Protein AF-A0A380FIS3-F1 (afdb_monomer_lite)

Secondary structure (DSSP, 8-state):
-HHHHHHHHHHHHHHHHHHHHHHHHHHHHHTPPEEEEEEE-TTS--EEEEE-SS--------SSEEEEEEESSPEEEE--TTEEEEEE------TT-------

Radius of gyration: 23.68 Å; chains: 1; bounding box: 54×23×70 Å

Foldseek 3Di:
DVVVVVVVVVVVVVVVVVVVVVVVVVVVVLQDKDWDKDWDAPVLADEEAEADDPDDDDDDDDPTDIDTDIGSFDWDWDRPPNYTYIHTDPPPPVPVDPPPPDD

Organism: Staphylococcus gallinarum (NCBI:txid1293)

Sequence (103 aa):
MKKLFISGLILFIVCFLLGCLTWFGFEQQNNKLNSVNKTFDSKKINSLKLDSQNSSINIKRGKQFAVKYSGKKRLNIDDSNQELSIQENSNSEDHYGLNFNPI

pLDDT: mean 81.29, std 12.85, range [49.91, 96.62]

Structure (mmCIF, N/CA/C/O backbone):
data_AF-A0A380FIS3-F1
#
_entry.id   AF-A0A380FIS3-F1
#
loop_
_atom_site.group_PDB
_atom_site.id
_atom_site.type_symbol
_atom_site.label_atom_id
_atom_site.label_alt_id
_atom_site.label_comp_id
_atom_site.label_asym_id
_atom_site.label_entity_id
_atom_site.label_seq_id
_atom_site.pdbx_PDB_ins_code
_atom_site.Cartn_x
_atom_site.Cartn_y
_atom_site.Cartn_z
_atom_site.occupancy
_atom_site.B_iso_or_equiv
_atom_site.auth_seq_id
_atom_site.auth_comp_id
_atom_site.auth_asym_id
_atom_site.auth_atom_id
_atom_site.pdbx_PDB_model_num
ATOM 1 N N . MET A 1 1 ? 30.214 0.285 -49.179 1.00 62.12 1 MET A N 1
ATOM 2 C CA . MET A 1 1 ? 30.014 1.118 -47.967 1.00 62.12 1 MET A CA 1
ATOM 3 C C . MET A 1 1 ? 28.577 1.102 -47.440 1.00 62.12 1 MET A C 1
ATOM 5 O O . MET A 1 1 ? 28.399 0.842 -46.262 1.00 62.12 1 MET A O 1
ATOM 9 N N . LYS A 1 2 ? 27.542 1.271 -48.283 1.00 75.38 2 LYS A N 1
ATOM 10 C CA . LYS A 1 2 ? 26.126 1.275 -47.844 1.00 75.38 2 LYS A CA 1
ATOM 11 C C . LYS A 1 2 ? 25.678 0.011 -47.079 1.00 75.38 2 LYS A C 1
ATOM 13 O O . LYS A 1 2 ? 24.945 0.123 -46.110 1.00 75.38 2 LYS A O 1
ATOM 18 N N . LYS A 1 3 ? 26.157 -1.181 -47.463 1.00 80.38 3 LYS A N 1
ATOM 19 C CA . LYS A 1 3 ? 25.789 -2.459 -46.813 1.00 80.38 3 LYS A CA 1
ATOM 20 C C . LYS A 1 3 ? 26.269 -2.568 -45.357 1.00 80.38 3 LYS A C 1
ATOM 22 O O . LYS A 1 3 ? 25.521 -3.034 -44.509 1.00 80.38 3 LYS A O 1
ATOM 27 N N . LEU A 1 4 ? 27.482 -2.091 -45.068 1.00 87.50 4 LEU A N 1
ATOM 28 C CA . LEU A 1 4 ? 28.030 -2.058 -43.706 1.00 87.50 4 LEU A CA 1
ATOM 29 C C . LEU A 1 4 ? 27.295 -1.027 -42.842 1.00 87.50 4 LEU A C 1
ATOM 31 O O . LEU A 1 4 ? 26.992 -1.301 -41.687 1.00 87.50 4 LEU A O 1
ATOM 35 N N . PHE A 1 5 ? 26.931 0.116 -43.431 1.00 91.38 5 PHE A N 1
ATOM 36 C CA . PHE A 1 5 ? 26.122 1.133 -42.760 1.00 91.38 5 PHE A CA 1
ATOM 37 C C . PHE A 1 5 ? 24.722 0.613 -42.396 1.00 91.38 5 PHE A C 1
ATOM 39 O O . PHE A 1 5 ? 24.300 0.751 -41.253 1.00 91.38 5 PHE A O 1
ATOM 46 N N . ILE A 1 6 ? 24.036 -0.057 -43.331 1.00 92.81 6 ILE A N 1
ATOM 47 C CA . ILE A 1 6 ? 22.737 -0.697 -43.067 1.00 92.81 6 ILE A CA 1
ATOM 48 C C . ILE A 1 6 ? 22.862 -1.764 -41.970 1.00 92.81 6 ILE A C 1
ATOM 50 O O . ILE A 1 6 ? 22.022 -1.816 -41.077 1.00 92.81 6 ILE A O 1
ATOM 54 N N . SER A 1 7 ? 23.918 -2.582 -41.998 1.00 91.94 7 SER A N 1
ATOM 55 C CA . SER A 1 7 ? 24.144 -3.607 -40.973 1.00 91.94 7 SER A CA 1
ATOM 56 C C . SER A 1 7 ? 24.348 -3.000 -39.582 1.00 91.94 7 SER A C 1
ATOM 58 O O . SER A 1 7 ? 23.777 -3.493 -38.613 1.00 91.94 7 SER A O 1
ATOM 60 N N . GLY A 1 8 ? 25.135 -1.924 -39.479 1.00 91.25 8 GLY A N 1
ATOM 61 C CA . GLY A 1 8 ? 25.345 -1.212 -38.218 1.00 91.25 8 GLY A CA 1
ATOM 62 C C . GLY A 1 8 ? 24.070 -0.540 -37.707 1.00 91.25 8 GLY A C 1
ATOM 63 O O . GLY A 1 8 ? 23.780 -0.604 -36.517 1.00 91.25 8 GLY A O 1
ATOM 64 N N . LEU A 1 9 ? 23.270 0.036 -38.610 1.00 94.69 9 LEU A N 1
ATOM 65 C CA . LEU A 1 9 ? 21.993 0.660 -38.266 1.00 94.69 9 LEU A CA 1
ATOM 66 C C . LEU A 1 9 ? 20.990 -0.361 -37.713 1.00 94.69 9 LEU A C 1
ATOM 68 O O . LEU A 1 9 ? 20.343 -0.097 -36.706 1.00 94.69 9 LEU A O 1
ATOM 72 N N . ILE A 1 10 ? 20.884 -1.536 -38.339 1.00 95.56 10 ILE A N 1
ATOM 73 C CA . ILE A 1 10 ? 20.003 -2.611 -37.863 1.00 95.56 10 ILE A CA 1
ATOM 74 C C . ILE A 1 10 ? 20.439 -3.072 -36.471 1.00 95.56 10 ILE A C 1
ATOM 76 O O . ILE A 1 10 ? 19.605 -3.168 -35.574 1.00 95.56 10 ILE A O 1
ATOM 80 N N . LEU A 1 11 ? 21.740 -3.304 -36.268 1.00 95.25 11 LEU A N 1
ATOM 81 C CA . LEU A 1 11 ? 22.268 -3.708 -34.965 1.00 95.25 11 LEU A CA 1
ATOM 82 C C . LEU A 1 11 ? 21.990 -2.647 -33.890 1.00 95.25 11 LEU A C 1
ATOM 84 O O . LEU A 1 11 ? 21.541 -2.986 -32.798 1.00 95.25 11 LEU A O 1
ATOM 88 N N . PHE A 1 12 ? 22.183 -1.367 -34.220 1.00 95.56 12 PHE A N 1
ATOM 89 C CA . PHE A 1 12 ? 21.878 -0.253 -33.325 1.00 95.56 12 PHE A CA 1
ATOM 90 C C . PHE A 1 12 ? 20.401 -0.229 -32.925 1.00 95.56 12 PHE A C 1
ATOM 92 O O . PHE A 1 12 ? 20.097 -0.154 -31.739 1.00 95.56 12 PHE A O 1
ATOM 99 N N . ILE A 1 13 ? 19.485 -0.344 -33.892 1.00 96.62 13 ILE A N 1
ATOM 100 C CA . ILE A 1 13 ? 18.041 -0.340 -33.626 1.00 96.62 13 ILE A CA 1
ATOM 101 C C . ILE A 1 13 ? 17.655 -1.516 -32.727 1.00 96.62 13 ILE A C 1
ATOM 103 O O . ILE A 1 13 ? 16.912 -1.328 -31.768 1.00 96.62 13 ILE A O 1
ATOM 107 N 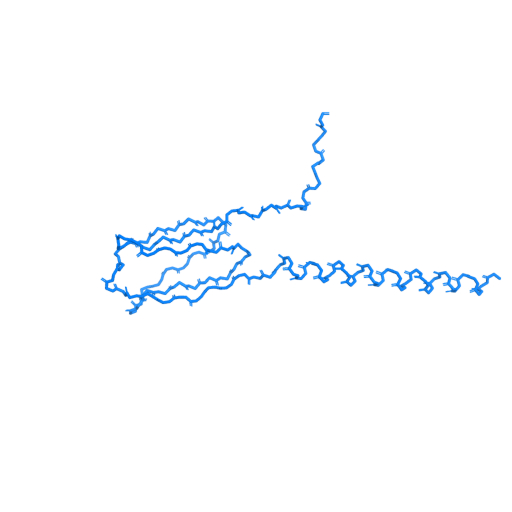N . VAL A 1 14 ? 18.174 -2.717 -32.994 1.00 96.62 14 VAL A N 1
ATOM 108 C CA . VAL A 1 14 ? 17.869 -3.905 -32.182 1.00 96.62 14 VAL A CA 1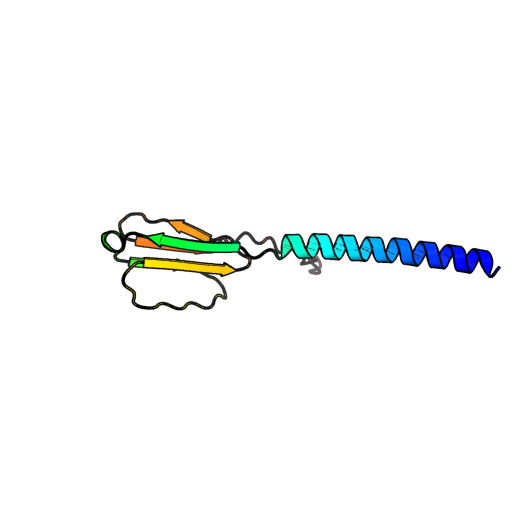
ATOM 109 C C . VAL A 1 14 ? 18.372 -3.734 -30.749 1.00 96.62 14 VAL A C 1
ATOM 111 O O . VAL A 1 14 ? 17.611 -3.953 -29.808 1.00 96.62 14 VAL A O 1
ATOM 114 N N . CYS A 1 15 ? 19.618 -3.291 -30.562 1.00 95.12 15 CYS A N 1
ATOM 115 C CA . CYS A 1 15 ? 20.165 -3.035 -29.229 1.00 95.12 15 CYS A CA 1
ATOM 116 C C . CYS A 1 15 ? 19.406 -1.921 -28.495 1.00 95.12 15 CYS A C 1
ATOM 118 O O . CYS A 1 15 ? 19.130 -2.053 -27.304 1.00 95.12 15 CYS A O 1
ATOM 120 N N . PHE A 1 16 ? 19.030 -0.853 -29.201 1.00 95.06 16 PHE A N 1
ATOM 121 C CA . PHE A 1 16 ? 18.257 0.251 -28.640 1.00 95.06 16 PHE A CA 1
ATOM 122 C C . PHE A 1 16 ? 16.869 -0.209 -28.180 1.00 95.06 16 PHE A C 1
ATOM 124 O O . PHE A 1 16 ? 16.484 0.050 -27.044 1.00 95.06 16 PHE A O 1
ATOM 131 N N . LEU A 1 17 ? 16.150 -0.964 -29.017 1.00 95.56 17 LEU A N 1
ATOM 132 C CA . LEU A 1 17 ? 14.841 -1.518 -28.669 1.00 95.56 17 LEU A CA 1
ATOM 133 C C . LEU A 1 17 ? 14.924 -2.460 -27.466 1.00 95.56 17 LEU A C 1
ATOM 135 O O . LEU A 1 17 ? 14.089 -2.366 -26.570 1.00 95.56 17 LEU A O 1
ATOM 139 N N . LEU A 1 18 ? 15.938 -3.328 -27.408 1.00 93.00 18 LEU A N 1
ATOM 140 C CA . LEU A 1 18 ? 16.158 -4.199 -26.252 1.00 93.00 18 LEU A CA 1
ATOM 141 C C . LEU A 1 18 ? 16.399 -3.386 -24.974 1.00 93.00 18 LEU A C 1
ATOM 143 O O . LEU A 1 18 ? 15.798 -3.697 -23.950 1.00 93.00 18 LEU A O 1
ATOM 147 N N . GLY A 1 19 ? 17.202 -2.320 -25.040 1.00 90.69 19 GLY A N 1
ATOM 148 C CA . GLY A 1 19 ? 17.417 -1.404 -23.915 1.00 90.69 19 GLY A CA 1
ATOM 149 C C . GLY A 1 19 ? 16.142 -0.678 -23.470 1.00 90.69 19 GLY A C 1
ATOM 150 O O . GLY A 1 19 ? 15.877 -0.559 -22.276 1.00 90.69 19 GLY A O 1
ATOM 151 N N . CYS A 1 20 ? 15.307 -0.232 -24.411 1.00 90.25 20 CYS A N 1
ATOM 152 C CA . CYS A 1 20 ? 14.019 0.382 -24.087 1.00 90.25 20 CYS A CA 1
ATOM 153 C C . CYS A 1 20 ? 13.060 -0.614 -23.426 1.00 90.25 20 CYS A C 1
ATOM 155 O O . CYS A 1 20 ? 12.377 -0.260 -22.468 1.00 90.25 20 CYS A O 1
ATOM 157 N N . LEU A 1 21 ? 13.011 -1.855 -23.917 1.00 87.50 21 LEU A N 1
ATOM 158 C CA . LEU A 1 21 ? 12.148 -2.899 -23.365 1.00 87.50 21 LEU A CA 1
ATOM 159 C C . LEU A 1 21 ? 12.585 -3.318 -21.960 1.00 87.50 21 LEU A C 1
ATOM 161 O O . LEU A 1 21 ? 11.729 -3.497 -21.095 1.00 87.50 21 LEU A O 1
ATOM 165 N N . THR A 1 22 ? 13.891 -3.447 -21.709 1.00 85.69 22 THR A N 1
ATOM 166 C CA . THR A 1 22 ? 14.393 -3.746 -20.362 1.00 85.69 22 THR A CA 1
ATOM 167 C C . THR A 1 22 ? 14.098 -2.594 -19.410 1.00 85.69 22 THR A C 1
ATOM 169 O O . THR A 1 22 ? 13.528 -2.839 -18.349 1.00 85.69 22 THR A O 1
ATOM 172 N N . TRP A 1 23 ? 14.379 -1.347 -19.802 1.00 82.19 23 TRP A N 1
ATOM 173 C CA . TRP A 1 23 ? 14.052 -0.163 -19.000 1.00 82.19 23 TRP A CA 1
ATOM 174 C C . TRP A 1 23 ? 12.559 -0.100 -18.660 1.00 82.19 23 TRP A C 1
ATOM 176 O O . TRP A 1 23 ? 12.186 0.015 -17.496 1.00 82.19 23 TRP A O 1
ATOM 186 N N . PHE A 1 24 ? 11.695 -0.259 -19.663 1.00 80.81 24 PHE A N 1
ATOM 187 C CA . PHE A 1 24 ? 10.247 -0.232 -19.476 1.00 80.81 24 PHE A CA 1
ATOM 188 C C . PHE A 1 24 ? 9.748 -1.383 -18.589 1.00 80.81 24 PHE A C 1
ATOM 190 O O . PHE A 1 24 ? 8.891 -1.179 -17.729 1.00 80.81 24 PHE A O 1
ATOM 197 N N . GLY A 1 25 ? 10.309 -2.586 -18.753 1.00 78.44 25 GLY A N 1
ATOM 198 C CA . GLY A 1 25 ? 9.978 -3.748 -17.929 1.00 78.44 25 GLY A CA 1
ATOM 199 C C . GLY A 1 25 ? 10.362 -3.572 -16.457 1.00 78.44 25 GLY A C 1
ATOM 200 O O . GLY A 1 25 ? 9.566 -3.906 -15.578 1.00 78.44 25 GLY A O 1
ATOM 201 N N . PHE A 1 26 ? 11.540 -3.008 -16.178 1.00 73.38 26 PHE A N 1
ATOM 202 C CA . PHE A 1 26 ? 11.967 -2.678 -14.814 1.00 73.38 26 PHE A CA 1
ATOM 203 C C . PHE A 1 26 ? 11.109 -1.561 -14.202 1.00 73.38 26 PHE A C 1
ATOM 205 O O . PHE A 1 26 ? 10.636 -1.698 -13.072 1.00 73.38 26 PHE A O 1
ATOM 212 N N . GLU A 1 27 ? 10.822 -0.501 -14.960 1.00 68.31 27 GLU A N 1
ATOM 213 C CA . GLU A 1 27 ? 9.992 0.617 -14.500 1.00 68.31 27 GLU A CA 1
ATOM 214 C C . GLU A 1 27 ? 8.572 0.155 -14.131 1.00 68.31 27 GLU A C 1
ATOM 216 O O . GLU A 1 27 ? 8.011 0.567 -13.111 1.00 68.31 27 GLU A O 1
ATOM 221 N N . GLN A 1 28 ? 7.988 -0.758 -14.914 1.00 64.69 28 GLN A N 1
ATOM 222 C CA . GLN A 1 28 ? 6.648 -1.283 -14.651 1.00 64.69 28 GLN A CA 1
ATOM 223 C C . GLN A 1 28 ? 6.583 -2.129 -13.371 1.00 64.69 28 GLN A C 1
ATOM 225 O O . GLN A 1 28 ? 5.581 -2.080 -12.653 1.00 64.69 28 GLN A O 1
ATOM 230 N N . GLN A 1 29 ? 7.641 -2.883 -13.056 1.00 61.66 29 GLN A N 1
ATOM 231 C CA . GLN A 1 29 ? 7.715 -3.645 -11.807 1.00 61.66 29 GLN A CA 1
ATOM 232 C C . GLN A 1 29 ? 7.885 -2.725 -10.593 1.00 61.66 29 GLN A C 1
ATOM 234 O O . GLN A 1 29 ? 7.204 -2.919 -9.583 1.00 61.66 29 GLN A O 1
ATOM 239 N N . ASN A 1 30 ? 8.712 -1.684 -10.717 1.00 61.81 30 ASN A N 1
ATOM 240 C CA . ASN A 1 30 ? 8.981 -0.729 -9.640 1.00 61.81 30 ASN A CA 1
ATOM 241 C C . ASN A 1 30 ? 7.793 0.207 -9.347 1.00 61.81 30 ASN A C 1
ATOM 243 O O . ASN A 1 30 ? 7.658 0.699 -8.229 1.00 61.81 30 ASN A O 1
ATOM 247 N N . ASN A 1 31 ? 6.887 0.419 -10.308 1.00 62.34 31 ASN A N 1
ATOM 248 C CA . ASN A 1 31 ? 5.688 1.247 -10.127 1.00 62.34 31 ASN A CA 1
ATOM 249 C C . ASN A 1 31 ? 4.415 0.459 -9.786 1.00 62.34 31 ASN A C 1
ATOM 251 O O . ASN A 1 31 ? 3.316 1.023 -9.818 1.00 62.34 31 ASN A O 1
ATOM 255 N N . LYS A 1 32 ? 4.519 -0.833 -9.457 1.00 67.12 32 LYS A N 1
ATOM 256 C CA . LYS A 1 32 ? 3.343 -1.630 -9.101 1.00 67.12 32 LYS A CA 1
ATOM 257 C C . LYS A 1 32 ? 2.678 -1.064 -7.842 1.00 67.12 32 LYS A C 1
ATOM 259 O O . LYS A 1 32 ? 3.273 -1.029 -6.768 1.00 67.12 32 LYS A O 1
ATOM 264 N N . LEU A 1 33 ? 1.423 -0.635 -7.978 1.00 78.00 33 LEU A N 1
ATOM 265 C CA . LEU A 1 33 ? 0.642 -0.113 -6.860 1.00 78.00 33 LEU A CA 1
ATOM 266 C C . LEU A 1 33 ? 0.280 -1.243 -5.893 1.00 78.00 33 LEU A C 1
ATOM 268 O O . LEU A 1 33 ? -0.253 -2.284 -6.287 1.00 78.00 33 LEU 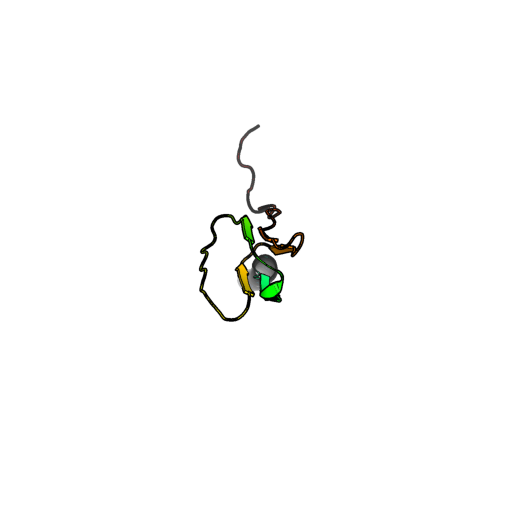A O 1
ATOM 272 N N . ASN A 1 34 ? 0.532 -1.008 -4.612 1.00 80.81 34 ASN A N 1
ATOM 273 C CA . ASN A 1 34 ? -0.005 -1.815 -3.535 1.00 80.81 34 ASN A CA 1
ATOM 274 C C . ASN A 1 34 ? -1.476 -1.452 -3.345 1.00 80.81 34 ASN A C 1
ATOM 276 O O . ASN A 1 34 ? -1.839 -0.278 -3.257 1.00 80.81 34 ASN A O 1
ATOM 280 N N . SER A 1 35 ? -2.324 -2.472 -3.267 1.00 85.56 35 SER A N 1
ATOM 281 C CA . SER A 1 35 ? -3.742 -2.309 -2.975 1.00 85.56 35 SER A CA 1
ATOM 282 C C . SER A 1 35 ? -4.104 -3.087 -1.721 1.00 85.56 35 SER A C 1
ATOM 284 O O . SER A 1 35 ? -3.670 -4.222 -1.525 1.00 85.56 35 SER A O 1
ATOM 286 N N . VAL A 1 36 ? -4.890 -2.459 -0.850 1.00 86.69 36 VAL A N 1
ATOM 287 C CA . VAL A 1 36 ? -5.431 -3.106 0.346 1.00 86.69 36 VAL A CA 1
ATOM 288 C C . VAL A 1 36 ? -6.933 -2.918 0.351 1.00 86.69 36 VAL A C 1
ATOM 290 O O . VAL A 1 36 ? -7.432 -1.819 0.124 1.00 86.69 36 VAL A O 1
ATOM 293 N N . ASN A 1 37 ? -7.653 -4.000 0.621 1.00 90.62 37 ASN A N 1
ATOM 294 C CA . ASN A 1 37 ? -9.087 -3.985 0.852 1.00 90.62 37 ASN A CA 1
ATOM 295 C C . ASN A 1 37 ? -9.377 -4.920 2.026 1.00 90.62 37 ASN A C 1
ATOM 297 O O . ASN A 1 37 ? -9.518 -6.128 1.843 1.00 90.62 37 ASN A O 1
ATOM 301 N N . LYS A 1 38 ? -9.383 -4.366 3.240 1.00 88.31 38 LYS A N 1
ATOM 302 C CA . LYS A 1 38 ? -9.631 -5.115 4.478 1.00 88.31 38 LYS A CA 1
ATOM 303 C C . LYS A 1 38 ? -10.850 -4.557 5.193 1.00 88.31 38 LYS A C 1
ATOM 305 O O . LYS A 1 38 ? -11.054 -3.347 5.234 1.00 88.31 38 LYS A O 1
ATOM 310 N N . THR A 1 39 ? -11.647 -5.454 5.757 1.00 90.19 39 THR A N 1
ATOM 311 C CA . THR A 1 39 ? -12.807 -5.120 6.588 1.00 90.19 39 THR A CA 1
ATOM 312 C C . THR A 1 39 ? -12.563 -5.664 7.987 1.00 90.19 39 THR A C 1
ATOM 314 O O . THR A 1 39 ? -12.021 -6.757 8.128 1.00 90.19 39 THR A O 1
ATOM 317 N N . PHE A 1 40 ? -12.960 -4.901 8.997 1.00 86.19 40 PHE A N 1
ATOM 318 C CA . PHE A 1 40 ? -12.763 -5.202 10.408 1.00 86.19 40 PHE A CA 1
ATOM 319 C C . PHE A 1 40 ? -14.106 -5.218 11.138 1.00 86.19 40 PHE A C 1
ATOM 321 O O . PHE A 1 40 ? -15.077 -4.584 10.707 1.00 86.19 40 PHE A O 1
ATOM 328 N N . ASP A 1 41 ? -14.155 -5.932 12.261 1.00 80.69 41 ASP A N 1
ATOM 329 C CA . ASP A 1 41 ? -15.325 -5.943 13.134 1.00 80.69 41 ASP A CA 1
ATOM 330 C C . ASP A 1 41 ? -15.476 -4.578 13.819 1.00 80.69 41 ASP A C 1
ATOM 332 O O . ASP A 1 41 ? -14.672 -4.182 14.664 1.00 80.69 41 ASP A O 1
ATOM 336 N N . SER A 1 42 ? -16.539 -3.858 13.464 1.00 72.56 42 SER A N 1
ATOM 337 C CA . SER A 1 42 ? -16.835 -2.523 13.987 1.00 72.56 42 SER A CA 1
ATOM 338 C C . SER A 1 42 ? -17.056 -2.489 15.498 1.00 72.56 42 SER A C 1
ATOM 340 O O . SER A 1 42 ? -16.984 -1.417 16.083 1.00 72.56 42 SER A O 1
ATOM 342 N N . LYS A 1 43 ? -17.337 -3.629 16.145 1.00 77.06 43 LYS A N 1
ATOM 343 C CA . LYS A 1 43 ? -17.517 -3.689 17.605 1.00 77.06 43 LYS A CA 1
ATOM 344 C C . LYS A 1 43 ? -16.197 -3.660 18.374 1.00 77.06 43 LYS A C 1
ATOM 346 O O . LYS A 1 43 ? -16.219 -3.490 19.589 1.00 77.06 43 LYS A O 1
ATOM 351 N N . LYS A 1 44 ? -15.069 -3.860 17.687 1.00 78.00 44 LYS A N 1
ATOM 352 C CA . LYS A 1 44 ? -13.746 -3.983 18.306 1.00 78.00 44 LYS A CA 1
ATOM 353 C C . LYS A 1 44 ? -12.877 -2.740 18.153 1.00 78.00 44 LYS A C 1
ATOM 355 O O . LYS A 1 44 ? -11.834 -2.706 18.781 1.00 78.00 44 LYS A O 1
ATOM 360 N N . ILE A 1 45 ? -13.283 -1.746 17.359 1.00 82.88 45 ILE A N 1
ATOM 361 C CA . ILE A 1 45 ? -12.471 -0.562 17.039 1.00 82.88 45 ILE A CA 1
ATOM 362 C C . ILE A 1 45 ? -13.195 0.698 17.516 1.00 82.88 45 ILE A C 1
ATOM 364 O O . ILE A 1 45 ? -14.329 0.950 17.111 1.00 82.88 45 ILE A O 1
ATOM 368 N N . ASN A 1 46 ? -12.525 1.497 18.342 1.00 87.06 46 ASN A N 1
ATOM 369 C CA . ASN A 1 46 ? -13.032 2.750 18.901 1.00 87.06 46 ASN A CA 1
ATOM 370 C C . ASN A 1 46 ? -12.176 3.970 18.508 1.00 87.06 46 ASN A C 1
ATOM 372 O O . ASN A 1 46 ? -12.681 5.091 18.489 1.00 87.06 46 ASN A O 1
ATOM 376 N N . SER A 1 47 ? -10.904 3.769 18.148 1.00 88.19 47 SER A N 1
ATOM 377 C CA . SER A 1 47 ? -10.019 4.825 17.641 1.00 88.19 47 SER A CA 1
ATOM 378 C C . SER A 1 47 ? -9.354 4.440 16.316 1.00 88.19 47 SER A C 1
ATOM 380 O O . SER A 1 47 ? -9.208 3.265 15.977 1.00 88.19 47 SER A O 1
ATOM 382 N N . LEU A 1 48 ? -8.979 5.462 15.540 1.00 88.94 48 LEU A N 1
ATOM 383 C CA . LEU A 1 48 ? -8.223 5.340 14.295 1.00 88.94 48 LEU A CA 1
ATOM 384 C C . LEU A 1 48 ? -6.953 6.181 14.418 1.00 88.94 48 LEU A C 1
ATOM 386 O O . LEU A 1 48 ? -7.034 7.402 14.558 1.00 88.94 48 LEU A O 1
ATOM 390 N N . LYS A 1 49 ? -5.800 5.531 14.287 1.00 90.62 49 LYS A N 1
ATOM 391 C CA . LYS A 1 49 ? -4.499 6.174 14.136 1.00 90.62 49 LYS A CA 1
ATOM 392 C C . LYS A 1 49 ? -4.033 6.003 12.696 1.00 90.62 49 LYS A C 1
ATOM 394 O O . LYS A 1 49 ? -3.973 4.888 12.183 1.00 90.62 49 LYS A O 1
ATOM 399 N N . LEU A 1 50 ? -3.723 7.113 12.035 1.00 89.50 50 LEU A N 1
ATOM 400 C CA . LEU A 1 50 ? -3.307 7.128 10.638 1.00 89.50 50 LEU A CA 1
ATOM 401 C C . LEU A 1 50 ? -2.013 7.922 10.496 1.00 89.50 50 LEU A C 1
ATOM 403 O O . LEU A 1 50 ? -1.986 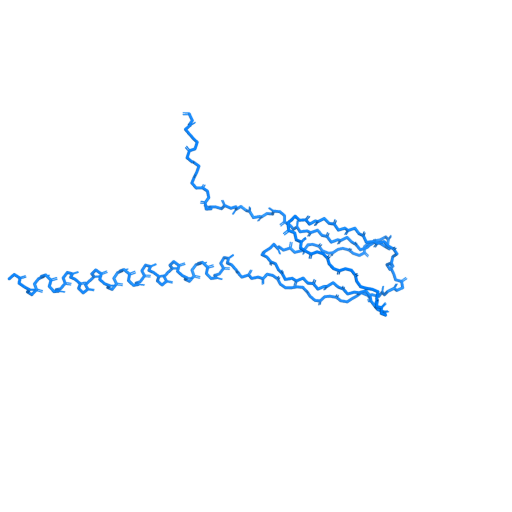9.119 10.771 1.00 89.50 50 LEU A O 1
ATOM 407 N N . ASP A 1 51 ? -0.965 7.241 10.054 1.00 89.31 51 ASP A N 1
ATOM 408 C CA . ASP A 1 51 ? 0.326 7.824 9.715 1.00 89.31 51 ASP A CA 1
ATOM 409 C C . ASP A 1 51 ? 0.581 7.600 8.222 1.00 89.31 51 ASP A C 1
ATOM 411 O O . ASP A 1 51 ? 0.748 6.474 7.745 1.00 89.31 51 ASP A O 1
ATOM 415 N N . SER A 1 52 ? 0.507 8.685 7.460 1.00 84.06 52 SER A N 1
ATOM 416 C CA . SER A 1 52 ? 0.586 8.658 6.008 1.00 84.06 52 SER A CA 1
ATOM 417 C C . SER A 1 52 ? 1.236 9.933 5.490 1.00 84.06 52 SER A C 1
ATOM 419 O O . SER A 1 52 ? 1.038 11.017 6.041 1.00 84.06 52 SER A O 1
ATOM 421 N N . GLN A 1 53 ? 2.014 9.807 4.416 1.00 80.75 53 GLN A N 1
ATOM 422 C CA . GLN A 1 53 ? 2.760 10.910 3.823 1.00 80.75 53 GLN A CA 1
ATOM 423 C C . GLN A 1 53 ? 2.275 11.170 2.401 1.00 80.75 53 GLN A C 1
ATOM 425 O O . GLN A 1 53 ? 2.432 10.329 1.520 1.00 80.75 53 GLN A O 1
ATOM 430 N N . ASN A 1 54 ? 1.771 12.385 2.166 1.00 79.50 54 ASN A N 1
ATOM 431 C CA . ASN A 1 54 ? 1.337 12.857 0.849 1.00 79.50 54 ASN A CA 1
ATOM 432 C C . ASN A 1 54 ? 0.189 12.034 0.221 1.00 79.50 54 ASN A C 1
ATOM 434 O O . ASN A 1 54 ? 0.129 11.866 -0.998 1.00 79.50 54 ASN A O 1
ATOM 438 N N . SER A 1 55 ? -0.734 11.543 1.054 1.00 82.75 55 SER A N 1
ATOM 439 C CA . SER A 1 55 ? -1.898 10.755 0.628 1.00 82.75 55 SER A CA 1
ATOM 440 C C . SER A 1 55 ? -3.212 11.501 0.845 1.00 82.75 55 SER A C 1
ATOM 442 O O . SER A 1 55 ? -3.384 12.256 1.801 1.00 82.75 55 SER A O 1
ATOM 444 N N . SER A 1 56 ? -4.178 11.259 -0.043 1.00 88.06 56 SER A N 1
ATOM 445 C CA . SER A 1 56 ? -5.546 11.756 0.114 1.00 88.06 56 SER A CA 1
ATOM 446 C C . SER A 1 56 ? -6.347 10.810 1.006 1.00 88.06 56 SER A C 1
ATOM 448 O O . SER A 1 56 ? -6.469 9.619 0.715 1.00 88.06 56 SER A O 1
ATOM 450 N N . ILE A 1 57 ? -6.901 11.345 2.093 1.00 89.31 57 ILE A N 1
ATOM 451 C CA . ILE A 1 57 ? -7.603 10.570 3.117 1.00 89.31 57 ILE A CA 1
ATOM 452 C C . ILE A 1 57 ? -9.093 10.905 3.059 1.00 89.31 57 ILE A C 1
ATOM 454 O O . ILE A 1 57 ? -9.486 12.066 3.155 1.00 89.31 57 ILE A O 1
ATOM 458 N N . ASN A 1 58 ? -9.936 9.879 2.924 1.00 92.31 58 ASN A N 1
ATOM 459 C CA . ASN A 1 58 ? -11.390 10.025 2.924 1.00 92.31 58 ASN A CA 1
ATOM 460 C C . ASN A 1 58 ? -12.018 9.086 3.955 1.00 92.31 58 ASN A C 1
ATOM 462 O O . ASN A 1 58 ? -11.969 7.865 3.804 1.00 92.31 58 ASN A O 1
ATOM 466 N N . ILE A 1 59 ? -12.628 9.666 4.988 1.00 89.69 59 ILE A N 1
ATOM 467 C CA . ILE A 1 59 ? -13.289 8.933 6.066 1.00 89.69 59 ILE A CA 1
ATOM 468 C C . ILE A 1 59 ? -14.798 9.092 5.897 1.00 89.69 59 ILE A C 1
ATOM 470 O O . ILE A 1 59 ? -15.327 10.203 5.903 1.00 89.69 59 ILE A O 1
ATOM 474 N N . LYS A 1 60 ? -15.504 7.967 5.757 1.00 90.88 60 LYS A N 1
ATOM 475 C CA . LYS A 1 60 ? -16.964 7.929 5.611 1.00 90.88 60 LYS A CA 1
ATOM 476 C C . LYS A 1 60 ? -17.573 7.058 6.696 1.00 90.88 60 LYS A C 1
ATOM 478 O O . LYS A 1 60 ? -17.106 5.947 6.938 1.00 90.88 60 LYS A O 1
ATOM 483 N N . ARG A 1 61 ? -18.655 7.539 7.311 1.00 86.94 61 ARG A N 1
ATOM 484 C CA . ARG A 1 61 ? -19.444 6.733 8.248 1.00 86.94 61 ARG A CA 1
ATOM 485 C C . ARG A 1 61 ? -20.132 5.601 7.480 1.00 86.94 61 ARG A C 1
ATOM 487 O O . ARG A 1 61 ? -20.823 5.847 6.495 1.00 86.94 61 ARG A O 1
ATOM 494 N N . GLY A 1 62 ? -19.950 4.371 7.945 1.00 85.19 62 GLY A N 1
ATOM 495 C CA . GLY A 1 62 ? -20.541 3.166 7.369 1.00 85.19 62 GLY A CA 1
ATOM 496 C C . GLY A 1 62 ? -20.959 2.175 8.452 1.00 85.19 62 GLY A C 1
ATOM 497 O O . GLY A 1 62 ? -20.768 2.427 9.638 1.00 85.19 62 GLY A O 1
ATOM 498 N N . LYS A 1 63 ? -21.542 1.043 8.041 1.00 84.69 63 LYS A N 1
ATOM 499 C CA . LYS A 1 63 ? -21.981 -0.021 8.965 1.00 84.69 63 LYS A CA 1
ATOM 500 C C . LYS A 1 63 ? -20.826 -0.857 9.528 1.00 84.69 63 LYS A C 1
ATOM 502 O O . LYS A 1 63 ? -20.995 -1.499 10.552 1.00 84.69 63 LYS A O 1
ATOM 507 N N . GLN A 1 64 ? -19.689 -0.868 8.836 1.00 85.81 64 GLN A N 1
ATOM 508 C CA . GLN A 1 64 ? -18.504 -1.653 9.170 1.00 85.81 64 GLN A CA 1
ATOM 509 C C . GLN A 1 64 ? -17.250 -0.813 8.951 1.00 85.81 64 GLN A C 1
ATOM 511 O O . GLN A 1 64 ? -17.260 0.102 8.119 1.00 85.81 64 GLN A O 1
ATOM 516 N N . PHE A 1 65 ? -16.176 -1.140 9.666 1.00 86.56 65 PHE A N 1
ATOM 517 C CA . PHE A 1 65 ? -14.896 -0.475 9.477 1.00 86.56 65 PHE A CA 1
ATOM 518 C C . PHE A 1 65 ? -14.154 -1.140 8.314 1.00 86.56 65 PHE A C 1
ATOM 520 O O . PHE A 1 65 ? -13.937 -2.350 8.324 1.00 86.56 65 PHE A O 1
ATOM 527 N N . ALA A 1 66 ? -13.798 -0.375 7.284 1.00 89.56 66 ALA A N 1
ATOM 528 C CA . ALA A 1 66 ? -13.106 -0.898 6.112 1.00 89.56 66 ALA A CA 1
ATOM 529 C C . ALA A 1 66 ? -11.986 0.043 5.677 1.00 89.56 66 ALA A C 1
ATOM 531 O O . ALA A 1 66 ? -12.183 1.253 5.578 1.00 89.56 66 ALA A O 1
ATOM 532 N N . VAL A 1 67 ? -10.829 -0.538 5.372 1.00 90.25 67 VAL A N 1
ATOM 533 C CA . VAL A 1 67 ? -9.655 0.167 4.864 1.00 90.25 67 VAL A CA 1
ATOM 534 C C . VAL A 1 67 ? -9.476 -0.198 3.402 1.00 90.25 67 VAL A C 1
ATOM 536 O O . VAL A 1 67 ? -9.260 -1.363 3.056 1.00 90.25 67 VAL A O 1
ATOM 539 N N . LYS A 1 68 ? -9.573 0.824 2.550 1.00 91.88 68 LYS A N 1
ATOM 540 C CA . LYS A 1 68 ? -9.275 0.740 1.124 1.00 91.88 68 LYS A CA 1
ATOM 541 C C . LYS A 1 68 ? -8.079 1.621 0.822 1.00 91.88 68 LYS A C 1
ATOM 543 O O . LYS A 1 68 ? -8.102 2.808 1.126 1.00 91.88 68 LYS A O 1
ATOM 548 N N . TYR A 1 69 ? -7.066 1.030 0.210 1.00 89.56 69 TYR A N 1
ATOM 549 C CA . TYR A 1 69 ? -5.827 1.704 -0.136 1.00 89.56 69 TYR A CA 1
ATOM 550 C C . TYR A 1 69 ? -5.399 1.348 -1.548 1.00 89.56 69 TYR A C 1
ATOM 552 O O . TYR A 1 69 ? -5.547 0.203 -1.975 1.00 89.56 69 TYR A O 1
ATOM 560 N N . SER A 1 70 ? -4.835 2.333 -2.235 1.00 88.12 70 SER A N 1
ATOM 561 C CA . SER A 1 70 ? -4.137 2.170 -3.500 1.00 88.12 70 SER A CA 1
ATOM 562 C C . SER A 1 70 ? -2.986 3.166 -3.518 1.00 88.12 70 SER A C 1
ATOM 564 O O . SER A 1 70 ? -3.224 4.369 -3.591 1.00 88.12 70 SER A O 1
ATOM 566 N N . GLY A 1 71 ? -1.750 2.684 -3.451 1.00 84.88 71 GLY A N 1
ATOM 567 C CA . GLY A 1 71 ? -0.576 3.550 -3.422 1.00 84.88 71 GLY A CA 1
ATOM 568 C C . GLY A 1 71 ? 0.723 2.786 -3.633 1.00 84.88 71 GLY A C 1
ATOM 569 O O . GLY A 1 71 ? 0.749 1.558 -3.634 1.00 84.88 71 GLY A O 1
ATOM 570 N N . LYS A 1 72 ? 1.818 3.511 -3.870 1.00 80.25 72 LYS A N 1
ATOM 571 C CA . LYS A 1 72 ? 3.133 2.901 -4.127 1.00 80.25 72 LYS A CA 1
ATOM 572 C C . LYS A 1 72 ? 3.739 2.278 -2.867 1.00 80.25 72 LYS A C 1
ATOM 574 O O . LYS A 1 72 ? 4.410 1.255 -2.954 1.00 80.25 72 LYS A O 1
ATOM 579 N N . LYS A 1 73 ? 3.472 2.852 -1.692 1.00 82.44 73 LYS A N 1
ATOM 580 C CA . LYS A 1 73 ? 4.015 2.383 -0.410 1.00 82.44 73 LYS A CA 1
ATOM 581 C C . LYS A 1 73 ? 3.223 1.184 0.114 1.00 82.44 73 LYS A C 1
ATOM 583 O O . LYS A 1 73 ? 2.055 0.995 -0.213 1.00 82.44 73 LYS A O 1
ATOM 588 N N . ARG A 1 74 ? 3.869 0.328 0.907 1.00 83.62 74 ARG A N 1
ATOM 589 C CA . ARG A 1 74 ? 3.175 -0.763 1.611 1.00 83.62 74 ARG A CA 1
ATOM 590 C C . ARG A 1 74 ? 2.502 -0.201 2.858 1.00 83.62 74 ARG A C 1
ATOM 592 O O . ARG A 1 74 ? 3.077 0.659 3.517 1.00 83.62 74 ARG A O 1
ATOM 599 N N . LEU A 1 75 ? 1.327 -0.719 3.201 1.00 87.19 75 LEU A N 1
ATOM 600 C CA . LEU A 1 75 ? 0.673 -0.406 4.469 1.00 87.19 75 LEU A CA 1
ATOM 601 C C . LEU A 1 75 ? 0.990 -1.461 5.520 1.00 87.19 75 LEU A C 1
ATOM 603 O O . LEU A 1 75 ? 0.855 -2.657 5.256 1.00 87.19 75 LEU A O 1
ATOM 607 N N . ASN A 1 76 ? 1.326 -1.002 6.719 1.00 88.50 76 ASN A N 1
ATOM 608 C CA . ASN A 1 76 ? 1.217 -1.790 7.933 1.00 88.50 76 ASN A CA 1
ATOM 609 C C . ASN A 1 76 ? -0.131 -1.475 8.596 1.00 88.50 76 ASN A C 1
ATOM 611 O O . ASN A 1 76 ? -0.479 -0.304 8.747 1.00 88.50 76 ASN A O 1
ATOM 615 N N . ILE A 1 77 ? -0.907 -2.509 8.924 1.00 89.25 77 ILE A N 1
ATOM 616 C CA . ILE A 1 77 ? -2.226 -2.359 9.546 1.00 89.25 77 ILE A CA 1
ATOM 617 C C . ILE A 1 77 ? -2.290 -3.275 10.759 1.00 89.25 77 ILE A C 1
ATOM 619 O O . ILE A 1 77 ? -2.165 -4.489 10.598 1.00 89.25 77 ILE A O 1
ATOM 623 N N . ASP A 1 78 ? -2.520 -2.678 11.922 1.00 89.50 78 ASP A N 1
ATOM 624 C CA . ASP A 1 78 ? -2.617 -3.348 13.218 1.00 89.50 78 ASP A CA 1
ATOM 625 C C . ASP A 1 78 ? -3.943 -2.988 13.902 1.00 89.50 78 ASP A C 1
ATOM 627 O O . ASP A 1 78 ? -4.368 -1.831 13.851 1.00 89.50 78 ASP A O 1
ATOM 631 N N . ASP A 1 79 ? -4.605 -3.977 14.503 1.00 87.12 79 ASP A N 1
ATOM 632 C CA . ASP A 1 79 ? -5.881 -3.845 15.215 1.00 87.12 79 ASP A CA 1
ATOM 633 C C . ASP A 1 79 ? -5.765 -4.261 16.694 1.00 87.12 79 ASP A C 1
ATOM 635 O O . ASP A 1 79 ? -6.499 -5.116 17.192 1.00 87.12 79 ASP A O 1
ATOM 639 N N . SER A 1 80 ? -4.828 -3.649 17.418 1.00 84.81 80 SER A N 1
ATOM 640 C CA . SER A 1 80 ? -4.614 -3.891 18.851 1.00 84.81 80 SER A CA 1
ATOM 641 C C . SER A 1 80 ? -5.312 -2.857 19.743 1.00 84.81 80 SER A C 1
ATOM 643 O O . SER A 1 80 ? -5.518 -1.709 19.366 1.00 84.81 80 SER A O 1
ATOM 645 N N . ASN A 1 81 ? -5.645 -3.233 20.985 1.00 84.81 81 ASN A N 1
ATOM 646 C CA . ASN A 1 81 ? -6.153 -2.317 22.026 1.00 84.81 81 ASN A CA 1
ATOM 647 C C . ASN A 1 81 ? -7.377 -1.467 21.632 1.00 84.81 81 ASN A C 1
ATOM 649 O O . ASN A 1 81 ? -7.536 -0.347 22.109 1.00 84.81 81 ASN A O 1
ATOM 653 N N . GLN A 1 82 ? -8.260 -2.003 20.787 1.00 87.12 82 GLN A N 1
ATOM 654 C CA . GLN A 1 82 ? -9.413 -1.280 20.235 1.00 87.12 82 GLN A CA 1
ATOM 655 C C . GLN A 1 82 ? -9.061 -0.062 19.362 1.00 87.12 82 GLN A C 1
ATOM 657 O O . GLN A 1 82 ? -9.932 0.755 19.055 1.00 87.12 82 GLN A O 1
ATOM 662 N N . GLU A 1 83 ? -7.812 0.044 18.924 1.00 89.12 83 GLU A N 1
ATOM 663 C CA . GLU A 1 83 ? -7.331 1.055 17.994 1.00 89.12 83 GLU A CA 1
ATOM 664 C C . GLU A 1 83 ? -6.973 0.388 16.669 1.00 89.12 83 GLU A C 1
ATOM 666 O O . GLU A 1 83 ? -6.317 -0.650 16.641 1.00 89.12 83 GLU A O 1
ATOM 671 N N . LEU A 1 84 ? -7.382 0.995 15.556 1.00 90.25 84 LEU A N 1
ATOM 672 C CA . LEU A 1 84 ? -6.844 0.621 14.257 1.00 90.25 84 LEU A CA 1
ATOM 673 C C . LEU A 1 84 ? -5.701 1.563 13.900 1.00 90.25 84 LEU A C 1
ATOM 675 O O . LEU A 1 84 ? -5.928 2.752 13.672 1.00 90.25 84 LEU A O 1
ATOM 679 N N . SER A 1 85 ? -4.490 1.022 13.817 1.00 91.81 85 SER A N 1
ATOM 680 C CA . SER A 1 85 ? -3.300 1.751 13.392 1.00 91.81 85 SER A CA 1
ATOM 681 C C . SER A 1 85 ? -2.982 1.427 11.938 1.00 91.81 85 SER A C 1
ATOM 683 O O . SER A 1 85 ? -2.790 0.267 11.571 1.00 91.81 85 SER A O 1
ATOM 685 N N . ILE A 1 86 ? -2.935 2.458 11.097 1.00 90.88 86 ILE A N 1
ATOM 686 C CA . ILE A 1 86 ? -2.576 2.365 9.682 1.00 90.88 86 ILE A CA 1
ATOM 687 C C . ILE A 1 86 ? -1.334 3.219 9.464 1.00 90.88 86 ILE A C 1
ATOM 689 O O . ILE A 1 86 ? -1.384 4.434 9.647 1.00 90.88 86 ILE A O 1
ATOM 693 N N . GLN A 1 87 ? -0.239 2.590 9.043 1.00 90.56 87 GLN A N 1
ATOM 694 C CA . GLN A 1 87 ? 1.020 3.273 8.768 1.00 90.56 87 GLN A CA 1
ATOM 695 C C . GLN A 1 87 ? 1.529 2.947 7.364 1.00 90.56 87 GLN A C 1
ATOM 697 O O . GLN A 1 87 ? 1.675 1.780 6.995 1.00 90.56 87 GLN A O 1
ATOM 702 N N . GLU A 1 88 ? 1.826 3.977 6.576 1.00 86.25 88 GLU A N 1
ATOM 703 C CA . GLU A 1 88 ? 2.578 3.814 5.334 1.00 86.25 88 GLU A CA 1
ATOM 704 C C . GLU A 1 88 ? 4.048 3.557 5.643 1.00 86.25 88 GLU A C 1
ATOM 706 O O . GLU A 1 88 ? 4.722 4.363 6.279 1.00 86.25 88 GLU A O 1
ATOM 711 N N . ASN A 1 89 ? 4.568 2.432 5.160 1.00 81.00 89 ASN A N 1
ATOM 712 C CA . ASN A 1 89 ? 5.981 2.138 5.290 1.00 81.00 89 ASN A CA 1
ATOM 713 C C . ASN A 1 89 ? 6.784 3.131 4.432 1.00 81.00 89 ASN A C 1
ATOM 715 O O . ASN A 1 89 ? 6.575 3.229 3.219 1.00 81.00 89 ASN A O 1
ATOM 719 N N . SER A 1 90 ? 7.694 3.866 5.069 1.00 66.56 90 SER A N 1
ATOM 720 C CA . SER A 1 90 ? 8.535 4.889 4.443 1.00 66.56 90 SER A CA 1
ATOM 721 C C . SER A 1 90 ? 9.716 4.322 3.658 1.00 66.56 90 SER A C 1
ATOM 723 O O . SER A 1 90 ? 10.448 5.105 3.063 1.00 66.56 90 SER A O 1
ATOM 725 N N . ASN A 1 91 ? 9.898 2.996 3.630 1.00 58.44 91 ASN A N 1
ATOM 726 C CA . ASN A 1 91 ? 11.056 2.330 3.030 1.00 58.44 91 ASN A CA 1
ATOM 727 C C . ASN A 1 91 ? 11.031 2.319 1.485 1.00 58.44 91 ASN A C 1
ATOM 729 O O . ASN A 1 91 ? 11.192 1.278 0.849 1.00 58.44 91 ASN A O 1
ATOM 733 N N . SER A 1 92 ? 10.767 3.471 0.871 1.00 55.25 92 SER A N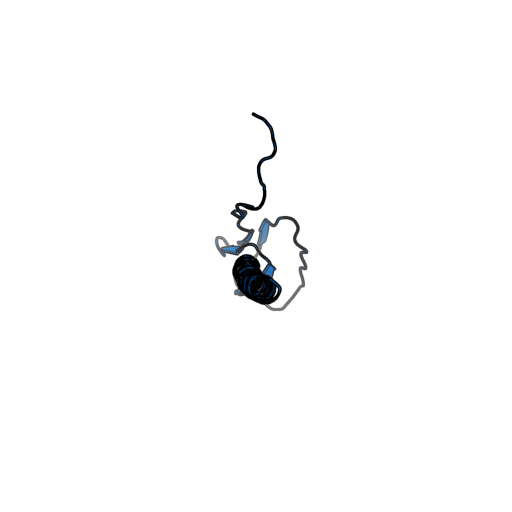 1
ATOM 734 C CA . SER A 1 92 ? 11.146 3.759 -0.506 1.00 55.25 92 SER A CA 1
ATOM 735 C C . SER A 1 92 ? 12.551 4.347 -0.463 1.00 55.25 92 SER A C 1
ATOM 737 O O . SER A 1 92 ? 12.718 5.554 -0.296 1.00 55.25 92 SER A O 1
ATOM 739 N N . GLU A 1 93 ? 13.567 3.491 -0.571 1.00 53.25 93 GLU A N 1
ATOM 740 C CA . GLU A 1 93 ? 14.860 3.950 -1.068 1.00 53.25 93 GLU A CA 1
ATOM 741 C C . GLU A 1 93 ? 14.615 4.434 -2.501 1.00 53.25 93 GLU A C 1
ATOM 743 O O . GLU A 1 93 ? 14.460 3.644 -3.434 1.00 53.25 93 GLU A O 1
ATOM 748 N N . ASP A 1 94 ? 14.474 5.747 -2.670 1.00 51.84 94 ASP A N 1
ATOM 749 C CA . ASP A 1 94 ? 14.414 6.378 -3.983 1.00 51.84 94 ASP A CA 1
ATOM 750 C C . ASP A 1 94 ? 15.813 6.277 -4.613 1.00 51.84 94 ASP A C 1
ATOM 752 O O . ASP A 1 94 ? 16.593 7.226 -4.626 1.00 51.84 94 ASP A O 1
ATOM 756 N N . HIS A 1 95 ? 16.150 5.104 -5.154 1.00 52.53 95 HIS A N 1
ATOM 757 C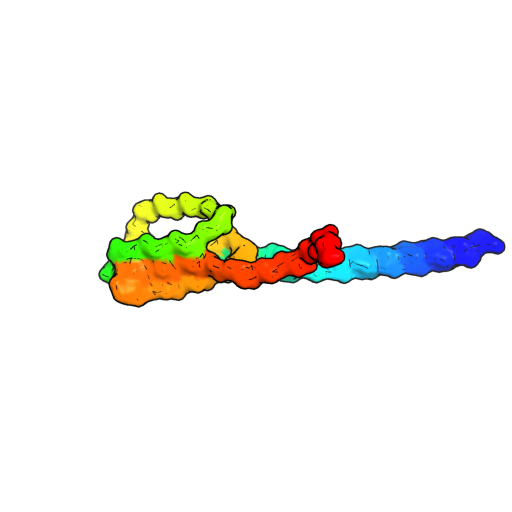 CA . HIS A 1 95 ? 17.426 4.843 -5.834 1.00 52.53 95 HIS A CA 1
ATOM 758 C C . HIS A 1 95 ? 17.622 5.676 -7.118 1.00 52.53 95 HIS A C 1
ATOM 760 O O . HIS A 1 95 ? 18.647 5.558 -7.785 1.00 52.53 95 HIS A O 1
ATOM 766 N N . TYR A 1 96 ? 16.650 6.518 -7.482 1.00 51.94 96 TYR A N 1
ATOM 767 C CA . TYR A 1 96 ? 16.698 7.379 -8.664 1.00 51.94 96 TYR A CA 1
ATOM 768 C C . TYR A 1 96 ? 17.407 8.720 -8.422 1.00 51.94 96 TYR A C 1
ATOM 770 O O . TYR A 1 96 ? 17.595 9.493 -9.361 1.00 51.94 96 TYR A O 1
ATOM 778 N N . GLY A 1 97 ? 17.839 9.005 -7.190 1.00 49.91 97 GLY A N 1
ATOM 779 C CA . GLY A 1 97 ? 18.704 10.142 -6.902 1.00 49.91 97 GLY A CA 1
ATOM 780 C C . GLY A 1 97 ? 20.170 9.795 -7.148 1.00 49.91 97 GLY A C 1
ATOM 781 O O . GLY A 1 97 ? 20.842 9.298 -6.249 1.00 49.91 97 GLY A O 1
ATOM 782 N N . LEU A 1 98 ? 20.704 10.103 -8.334 1.00 57.09 98 LEU A N 1
ATOM 783 C CA . LEU A 1 98 ? 22.147 10.320 -8.445 1.00 57.09 98 LEU A CA 1
ATOM 784 C C . LEU A 1 98 ? 22.488 11.466 -7.485 1.00 57.09 98 LEU A C 1
ATOM 786 O O . LEU A 1 98 ? 22.008 12.587 -7.656 1.00 57.09 98 LEU A O 1
ATOM 790 N N . ASN A 1 99 ? 23.248 11.174 -6.430 1.00 57.09 99 ASN A N 1
ATOM 791 C CA . ASN A 1 99 ? 23.700 12.198 -5.500 1.00 57.09 99 ASN A CA 1
ATOM 792 C C . ASN A 1 99 ? 24.723 13.084 -6.225 1.00 57.09 99 ASN A C 1
ATOM 794 O O . ASN A 1 99 ? 25.906 12.765 -6.283 1.00 57.09 99 ASN A O 1
ATOM 798 N N . PHE A 1 100 ? 24.245 14.176 -6.822 1.00 59.03 100 PHE A N 1
ATOM 799 C CA . PHE A 1 100 ? 25.078 15.198 -7.454 1.00 59.03 100 PHE A CA 1
ATOM 800 C C . PHE A 1 100 ? 25.656 16.193 -6.445 1.00 59.03 100 PHE A C 1
ATOM 802 O O . PHE A 1 100 ? 26.204 17.213 -6.858 1.00 59.03 100 PHE A O 1
ATOM 809 N N . ASN A 1 101 ? 25.517 15.945 -5.140 1.00 50.47 101 ASN A N 1
ATOM 810 C CA . ASN A 1 101 ? 26.124 16.805 -4.144 1.00 50.47 101 ASN A CA 1
ATOM 811 C C . ASN A 1 101 ? 27.638 16.528 -4.143 1.00 50.47 101 ASN A C 1
ATOM 813 O O . ASN A 1 101 ? 28.037 15.405 -3.820 1.00 50.47 101 ASN A O 1
ATOM 817 N N . PRO A 1 102 ? 28.488 17.491 -4.542 1.00 57.72 102 PRO A N 1
ATOM 818 C CA . PRO A 1 102 ? 29.928 17.309 -4.449 1.00 57.72 102 PRO A CA 1
ATOM 819 C C . PRO A 1 102 ? 30.314 17.139 -2.973 1.00 57.72 102 PRO A C 1
ATOM 821 O O . PRO A 1 102 ? 29.825 17.877 -2.115 1.00 57.72 102 PRO A O 1
ATOM 824 N N . ILE A 1 103 ? 31.150 16.133 -2.701 1.00 54.53 103 ILE A N 1
ATOM 825 C CA . ILE A 1 103 ? 31.834 15.938 -1.414 1.00 54.53 103 ILE A CA 1
ATOM 826 C C . ILE A 1 103 ? 33.018 16.902 -1.352 1.00 54.53 103 ILE A C 1
ATOM 828 O O . ILE A 1 103 ? 33.711 17.020 -2.389 1.00 54.53 103 ILE A O 1
#